Protein AF-A0A257GZZ7-F1 (afdb_monomer)

Radius of gyration: 17.44 Å; Cα contacts (8 Å, |Δi|>4): 55; chains: 1; bounding box: 36×38×46 Å

Solvent-accessible surface area (backbone atoms only — not comparable to full-atom values): 6524 Å² total; per-residue (Å²): 115,55,82,81,67,75,60,77,85,72,80,56,54,46,76,48,66,71,81,83,88,79,91,84,69,58,88,92,42,59,67,57,50,54,53,50,51,54,52,50,52,50,28,58,74,74,40,55,46,58,53,51,44,48,72,70,47,40,64,60,50,59,73,62,43,57,93,74,27,55,73,44,79,47,86,51,90,83,54,60,88,85,56,70,80,82,49,62,92,83,54,61,69,82,62,58,65,75,80,113

Sequence (100 aa):
MAKKYDLATISGWAIAYPTAYYFFVSKTRPELAERLAYGFEQAIKDKSFDQLFAKRIGPLLADANLEKRRIFHIQNDYLPKETPQMRKELWHPVFLQRLQ

Mean predicted aligned error: 5.27 Å

Foldseek 3Di:
DCVVPVDDDDLQADEDEDDDDDDDDDPVCVVVVVVVVVVVVVCLVVVVVVVVCCVPCVVVVVVSVCVRHDYDYDYDPVHDPPPPPVPCSRDDVVSVVVVD

Structure (mmCIF, N/CA/C/O backbone):
data_AF-A0A257GZZ7-F1
#
_entry.id   AF-A0A257GZZ7-F1
#
loop_
_atom_site.group_PDB
_atom_site.id
_atom_site.type_symbol
_atom_site.label_atom_id
_atom_site.label_alt_id
_atom_site.label_comp_id
_atom_site.label_asym_id
_atom_site.label_entity_id
_atom_site.label_seq_id
_atom_site.pdbx_PDB_ins_code
_atom_site.Cartn_x
_atom_site.Cartn_y
_atom_site.Cartn_z
_atom_site.occupancy
_atom_site.B_iso_or_equiv
_atom_site.auth_seq_id
_atom_site.auth_comp_id
_atom_site.auth_asym_id
_atom_site.auth_atom_id
_atom_site.pdbx_PDB_model_num
ATOM 1 N N . MET A 1 1 ? -4.328 19.971 -23.889 1.00 52.75 1 MET A N 1
ATOM 2 C CA . MET A 1 1 ? -3.327 20.713 -23.087 1.00 52.75 1 MET A CA 1
ATOM 3 C C . MET A 1 1 ? -1.883 20.314 -23.396 1.00 52.75 1 MET A C 1
ATOM 5 O O . MET A 1 1 ? -1.101 21.220 -23.619 1.00 52.75 1 MET A O 1
ATOM 9 N N . ALA A 1 2 ? -1.521 19.028 -23.503 1.00 60.56 2 ALA A N 1
ATOM 10 C CA . ALA A 1 2 ? -0.124 18.605 -23.729 1.00 60.56 2 ALA A CA 1
ATOM 11 C C . ALA A 1 2 ? 0.558 19.187 -24.991 1.00 60.56 2 ALA A C 1
ATOM 13 O O . ALA A 1 2 ? 1.671 19.691 -24.903 1.00 60.56 2 ALA A O 1
ATOM 14 N N . LYS A 1 3 ? -0.142 19.232 -26.136 1.00 63.47 3 LYS A N 1
ATOM 15 C CA . LYS A 1 3 ? 0.369 19.838 -27.386 1.00 63.47 3 LYS A CA 1
ATOM 16 C C . LYS A 1 3 ? 0.657 21.346 -27.306 1.00 63.47 3 LYS A C 1
ATOM 18 O O . LYS A 1 3 ? 1.419 21.847 -28.115 1.00 63.47 3 LYS A O 1
ATOM 23 N N . LYS A 1 4 ? 0.040 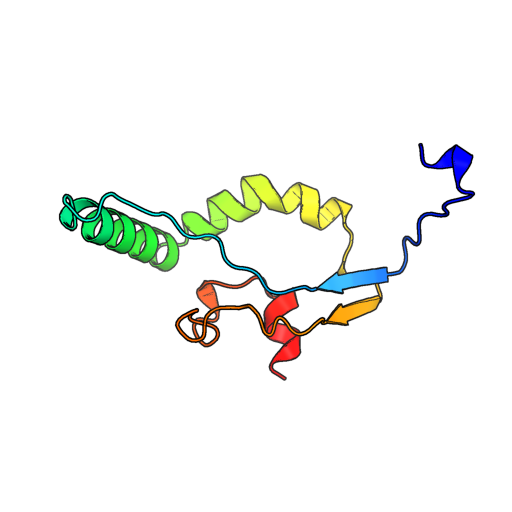22.076 -26.367 1.00 83.00 4 LYS A N 1
ATOM 24 C CA . LYS A 1 4 ? 0.235 23.532 -26.214 1.00 83.00 4 LYS A CA 1
ATOM 25 C C . LYS A 1 4 ? 1.599 23.868 -25.597 1.00 83.00 4 LYS A C 1
ATOM 27 O O . LYS A 1 4 ? 2.092 24.968 -25.798 1.00 83.00 4 LYS A O 1
ATOM 32 N N . TYR A 1 5 ? 2.170 22.936 -24.839 1.00 84.31 5 TYR A N 1
ATOM 33 C CA . TYR A 1 5 ? 3.377 23.145 -24.039 1.00 84.31 5 TYR A CA 1
ATOM 34 C C . TYR A 1 5 ? 4.556 22.279 -24.507 1.00 84.31 5 TYR A C 1
ATOM 36 O O . TYR A 1 5 ? 5.496 22.104 -23.745 1.00 84.31 5 TYR A O 1
ATOM 44 N N . ASP A 1 6 ? 4.477 21.705 -25.715 1.00 84.06 6 ASP A N 1
ATOM 45 C CA . ASP A 1 6 ? 5.496 20.802 -26.281 1.00 84.06 6 ASP A CA 1
ATOM 46 C C . ASP A 1 6 ? 5.947 19.694 -25.304 1.00 84.06 6 ASP A C 1
ATOM 48 O O . ASP A 1 6 ? 7.122 19.365 -25.157 1.00 84.06 6 ASP A O 1
ATOM 52 N N . LEU A 1 7 ? 4.986 19.141 -24.554 1.00 81.06 7 LEU A N 1
ATOM 53 C CA . LEU A 1 7 ? 5.283 18.146 -23.528 1.00 81.06 7 LEU A CA 1
ATOM 54 C C . LEU A 1 7 ? 5.501 16.779 -24.175 1.00 81.06 7 LEU A C 1
ATOM 56 O O . LEU A 1 7 ? 4.577 16.205 -24.757 1.00 81.06 7 LEU A O 1
ATOM 60 N N . ALA A 1 8 ? 6.702 16.232 -24.003 1.00 76.75 8 ALA A N 1
ATOM 61 C CA . ALA A 1 8 ? 7.026 14.855 -24.348 1.00 76.75 8 ALA A CA 1
ATOM 62 C C . ALA A 1 8 ? 6.765 13.909 -23.164 1.00 76.75 8 ALA A C 1
ATOM 64 O O . ALA A 1 8 ? 7.016 14.237 -22.003 1.00 76.75 8 ALA A O 1
ATOM 65 N N . THR A 1 9 ? 6.288 12.699 -23.452 1.00 73.00 9 THR A N 1
ATOM 66 C CA . THR A 1 9 ? 6.175 11.629 -22.453 1.00 73.00 9 THR A CA 1
ATOM 67 C C . THR A 1 9 ? 7.489 10.862 -22.350 1.00 73.00 9 THR A C 1
ATOM 69 O O . THR A 1 9 ? 7.927 10.262 -23.330 1.00 73.00 9 THR A O 1
ATOM 72 N N . ILE A 1 10 ? 8.090 10.817 -21.160 1.00 80.69 10 ILE A N 1
ATOM 73 C CA . ILE A 1 10 ? 9.284 10.004 -20.893 1.00 80.69 10 ILE A CA 1
ATOM 74 C C . ILE A 1 10 ? 8.834 8.625 -20.398 1.00 80.69 10 ILE A C 1
ATOM 76 O O . ILE A 1 10 ? 8.436 8.462 -19.247 1.00 80.69 10 ILE A O 1
ATOM 80 N N . SER A 1 11 ? 8.878 7.619 -21.271 1.00 82.44 11 SER A N 1
ATOM 81 C CA . SER A 1 11 ? 8.435 6.253 -20.950 1.00 82.44 11 SER A CA 1
ATOM 82 C C . SER A 1 11 ? 9.445 5.455 -20.121 1.00 82.44 11 SER A C 1
ATOM 84 O O . SER A 1 11 ? 9.052 4.533 -19.412 1.00 82.44 11 SER A O 1
ATOM 86 N N . GLY A 1 12 ? 10.731 5.812 -20.174 1.00 91.44 12 GLY A N 1
ATOM 87 C CA . GLY A 1 12 ? 11.806 5.077 -19.501 1.00 91.44 12 GLY A CA 1
ATOM 88 C C . GLY A 1 12 ? 11.943 5.353 -18.003 1.00 91.44 12 GLY A C 1
ATOM 89 O O . GLY A 1 12 ? 12.741 4.689 -17.347 1.00 91.44 12 GLY A O 1
ATOM 90 N N . TRP A 1 13 ? 11.218 6.329 -17.452 1.00 92.06 13 TRP A N 1
ATOM 91 C CA . TRP A 1 13 ? 11.352 6.753 -16.055 1.00 92.06 13 TRP A CA 1
ATOM 92 C C . TRP A 1 13 ? 10.050 6.548 -15.278 1.00 92.0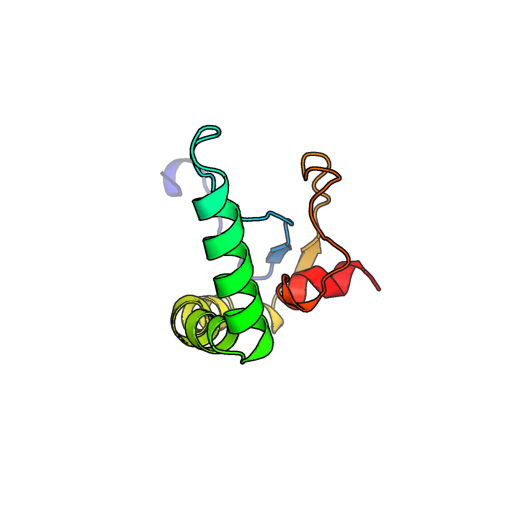6 13 TRP A C 1
ATOM 94 O O . TRP A 1 13 ? 8.949 6.595 -15.837 1.00 92.06 13 TRP A O 1
ATOM 104 N N . ALA A 1 14 ? 10.189 6.324 -13.975 1.00 91.69 14 ALA A N 1
ATOM 105 C CA . ALA A 1 14 ? 9.097 6.304 -13.013 1.00 91.69 14 ALA A CA 1
ATOM 106 C C . ALA A 1 14 ? 9.527 6.992 -11.716 1.00 91.69 14 ALA A C 1
ATOM 108 O O . ALA A 1 14 ? 10.706 7.008 -11.368 1.00 91.69 14 ALA A O 1
ATOM 109 N N . ILE A 1 15 ? 8.556 7.542 -10.994 1.00 91.50 15 ILE A N 1
ATOM 110 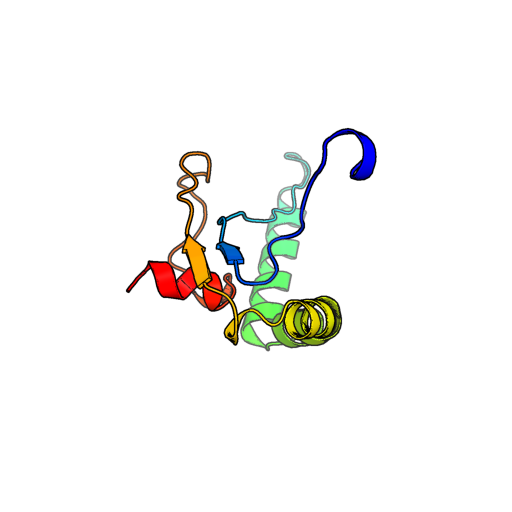C CA . ILE A 1 15 ? 8.769 8.149 -9.682 1.00 91.50 15 ILE A CA 1
ATOM 111 C C . ILE A 1 15 ? 8.089 7.266 -8.642 1.00 91.50 15 ILE A C 1
ATOM 113 O O . ILE A 1 15 ? 6.898 6.976 -8.755 1.00 91.50 15 ILE A O 1
ATOM 117 N N . ALA A 1 16 ? 8.840 6.862 -7.623 1.00 91.94 16 ALA A N 1
ATOM 118 C CA . ALA A 1 16 ? 8.310 6.219 -6.432 1.00 91.94 16 ALA A CA 1
ATOM 119 C C . ALA A 1 16 ? 8.248 7.255 -5.305 1.00 91.94 16 ALA A C 1
ATOM 121 O O . ALA A 1 16 ? 9.272 7.636 -4.739 1.00 91.94 16 ALA A O 1
ATOM 122 N N . TYR A 1 17 ? 7.039 7.719 -4.994 1.00 91.75 17 TYR A N 1
ATOM 123 C CA . TYR A 1 17 ? 6.784 8.685 -3.929 1.00 91.75 17 TYR A CA 1
ATOM 124 C C . TYR A 1 17 ? 5.906 8.039 -2.851 1.00 91.75 17 TYR A C 1
ATOM 126 O O . TYR A 1 17 ? 4.786 7.619 -3.157 1.00 91.75 17 TYR A O 1
ATOM 134 N N . PRO A 1 18 ? 6.392 7.907 -1.607 1.00 90.56 18 PRO A N 1
ATOM 135 C CA . PRO A 1 18 ? 5.652 7.205 -0.580 1.00 90.56 18 PRO A CA 1
ATOM 136 C C . PRO A 1 18 ? 4.509 8.037 -0.030 1.00 90.56 18 PRO A C 1
ATOM 138 O O . PRO A 1 18 ? 4.688 9.158 0.442 1.00 90.56 18 PRO A O 1
ATOM 141 N N . THR A 1 19 ? 3.329 7.438 -0.052 1.00 91.12 19 THR A N 1
ATOM 142 C CA . THR A 1 19 ? 2.103 7.996 0.500 1.00 91.12 19 THR A CA 1
ATOM 143 C C . THR A 1 19 ? 1.260 6.870 1.085 1.00 91.12 19 THR A C 1
ATOM 145 O O . THR A 1 19 ? 1.441 5.706 0.724 1.00 91.12 19 THR A O 1
ATOM 148 N N . ALA A 1 20 ? 0.360 7.211 1.999 1.00 90.50 20 ALA A N 1
ATOM 149 C CA . ALA A 1 20 ? -0.508 6.260 2.674 1.00 90.50 20 ALA A CA 1
ATOM 150 C C . ALA A 1 20 ? -1.969 6.700 2.560 1.00 90.50 20 ALA A C 1
ATOM 152 O O . ALA A 1 20 ? -2.286 7.889 2.618 1.00 90.50 20 ALA A O 1
ATOM 153 N N . TYR A 1 21 ? -2.857 5.718 2.423 1.00 90.38 21 TYR A N 1
ATOM 154 C CA . TYR A 1 21 ? -4.296 5.925 2.511 1.00 90.38 21 TYR A CA 1
ATOM 155 C C . TYR A 1 21 ? -4.765 5.592 3.922 1.00 90.38 21 TYR A C 1
ATOM 157 O O . TYR A 1 21 ? -4.427 4.541 4.461 1.00 90.38 21 TYR A O 1
ATOM 165 N N . TYR A 1 22 ? -5.575 6.478 4.492 1.00 91.12 22 TYR A N 1
ATOM 166 C CA . TYR A 1 22 ? -6.159 6.306 5.815 1.00 91.12 22 TYR A CA 1
ATOM 167 C C . TY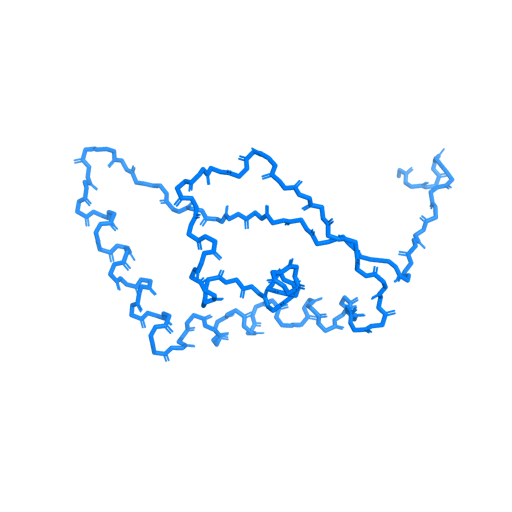R A 1 22 ? -7.678 6.377 5.729 1.00 91.12 22 TYR A C 1
ATOM 169 O O . TYR A 1 22 ? -8.237 7.226 5.032 1.00 91.12 22 TYR A O 1
ATOM 177 N N . PHE A 1 23 ? -8.340 5.501 6.478 1.00 93.38 23 PHE A N 1
ATOM 178 C CA . PHE A 1 23 ? -9.764 5.619 6.749 1.00 93.38 23 PHE A CA 1
ATOM 179 C C . PHE A 1 23 ? -9.947 6.421 8.032 1.00 93.38 23 PHE A C 1
ATOM 181 O O . PHE A 1 23 ? -9.380 6.084 9.069 1.00 93.38 23 PHE A O 1
ATOM 188 N N . PHE A 1 24 ? -10.754 7.474 7.958 1.00 94.62 24 PHE A N 1
ATOM 189 C CA . PHE A 1 24 ? -11.094 8.300 9.109 1.00 94.62 24 PHE A CA 1
ATOM 190 C C . PHE A 1 24 ? -12.546 8.062 9.502 1.00 94.62 24 PHE A C 1
ATOM 192 O O . PHE A 1 24 ? -13.434 7.994 8.652 1.00 94.62 24 PHE A O 1
ATOM 199 N 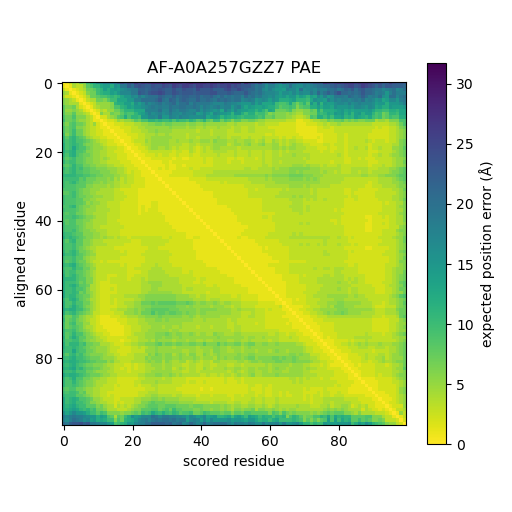N . VAL A 1 25 ? -12.782 7.963 10.806 1.00 96.75 25 VAL A N 1
ATOM 200 C CA . VAL A 1 25 ? -14.119 7.859 11.394 1.00 96.75 25 VAL A CA 1
ATOM 201 C C . VAL A 1 25 ? -14.372 9.041 12.324 1.00 96.75 25 VAL A C 1
ATOM 203 O O . VAL A 1 25 ? -13.455 9.779 12.691 1.00 96.75 25 VAL A O 1
ATOM 206 N N . SER A 1 26 ? -15.633 9.238 12.709 1.00 97.62 26 SER A N 1
ATOM 207 C CA . SER A 1 26 ? -15.996 10.275 13.675 1.00 97.62 26 SER A CA 1
ATOM 208 C C . SER A 1 26 ? -15.326 10.026 15.027 1.00 97.62 26 SER A C 1
ATOM 210 O O . SER A 1 26 ? -15.353 8.910 15.539 1.00 97.62 26 SER A O 1
ATOM 212 N N . LYS A 1 27 ? -14.817 11.090 15.660 1.00 96.88 27 LYS A N 1
ATOM 213 C CA . LYS A 1 27 ? -14.231 11.031 17.014 1.00 96.88 27 LYS A CA 1
ATOM 214 C C . LYS A 1 27 ? -15.225 10.573 18.087 1.00 96.88 27 LYS A C 1
ATOM 216 O O . LYS A 1 27 ? -14.816 10.097 19.134 1.00 96.88 27 LYS A O 1
ATOM 221 N N . THR A 1 28 ? -16.522 10.717 17.819 1.00 98.38 28 THR A N 1
ATOM 222 C CA . THR A 1 28 ? -17.603 10.261 18.713 1.00 98.38 28 THR A CA 1
ATOM 223 C C . THR A 1 28 ? -17.924 8.774 18.560 1.00 98.38 28 THR A C 1
ATOM 225 O O . THR A 1 28 ? -18.747 8.260 19.309 1.00 98.38 28 THR A O 1
ATOM 228 N N . ARG A 1 29 ? -17.299 8.091 17.590 1.00 97.88 29 ARG A N 1
ATOM 229 C CA . ARG A 1 29 ? -17.534 6.680 17.270 1.00 97.88 29 ARG A CA 1
ATOM 230 C C . ARG A 1 29 ? -16.227 5.874 17.183 1.00 97.88 29 ARG A C 1
ATOM 232 O O . ARG A 1 29 ? -15.895 5.364 16.105 1.00 97.88 29 ARG A O 1
ATOM 239 N N . PRO A 1 30 ? -15.442 5.797 18.276 1.00 97.50 30 PRO A N 1
ATOM 240 C CA . PRO A 1 30 ? -14.162 5.086 18.287 1.00 97.50 30 PRO A CA 1
ATOM 241 C C . PRO A 1 30 ? -14.307 3.588 17.979 1.00 97.50 30 PRO A C 1
ATOM 243 O O . PRO A 1 30 ? -13.402 2.999 17.390 1.00 97.50 30 PRO A O 1
ATOM 246 N N . GLU A 1 31 ? -15.468 2.989 18.255 1.00 98.38 31 GLU A N 1
ATOM 247 C CA . GLU A 1 31 ? -15.747 1.580 17.974 1.00 98.38 31 GLU A CA 1
ATOM 248 C C . GLU A 1 31 ? -15.640 1.242 16.479 1.00 98.38 31 GLU A C 1
ATOM 250 O O . GLU A 1 31 ? -15.296 0.121 16.101 1.00 98.38 31 GLU A O 1
ATOM 255 N N . LEU A 1 32 ? -15.901 2.219 15.600 1.00 98.38 32 LEU A N 1
ATOM 256 C CA . LEU A 1 32 ? -15.748 2.033 14.158 1.00 98.3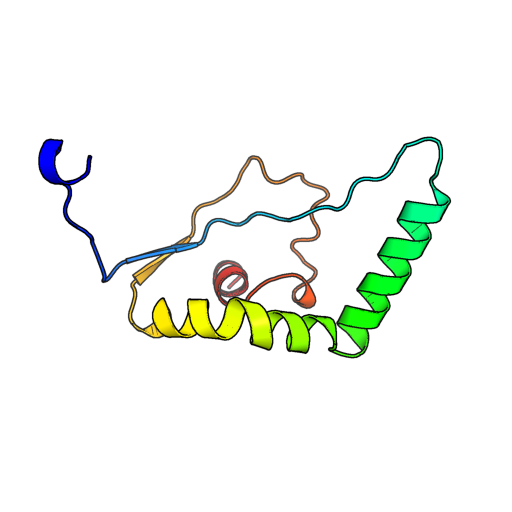8 32 LEU A CA 1
ATOM 257 C C . LEU A 1 32 ? -14.277 1.952 13.752 1.00 98.38 32 LEU A C 1
ATOM 259 O O . LEU A 1 32 ? -13.943 1.169 12.864 1.00 98.38 32 LEU A O 1
ATOM 263 N N . ALA A 1 33 ? -13.403 2.732 14.395 1.00 97.81 33 ALA A N 1
ATOM 264 C CA . ALA A 1 33 ? -11.968 2.672 14.137 1.00 97.81 33 ALA A CA 1
ATOM 265 C C . ALA A 1 33 ? -11.424 1.294 14.522 1.00 97.81 33 ALA A C 1
ATOM 267 O O . ALA A 1 33 ? -10.745 0.660 13.718 1.00 97.81 33 ALA A O 1
ATOM 268 N N . GLU A 1 34 ? -11.789 0.805 15.709 1.00 98.12 34 GLU A N 1
ATOM 269 C CA . GLU A 1 34 ? -11.393 -0.519 16.196 1.00 98.12 34 GLU A CA 1
ATOM 270 C C . GLU A 1 34 ? -11.890 -1.630 15.270 1.00 98.12 34 GLU A C 1
ATOM 272 O O . GLU A 1 34 ? -11.123 -2.514 14.881 1.00 98.12 34 GLU A O 1
ATOM 277 N N . ARG A 1 35 ? -13.161 -1.565 14.852 1.00 98.38 35 ARG A N 1
ATOM 278 C CA . ARG A 1 35 ? -13.747 -2.573 13.965 1.00 98.38 35 ARG A CA 1
ATOM 279 C C . ARG A 1 35 ? -13.095 -2.583 12.582 1.00 98.38 35 ARG A C 1
ATOM 281 O O . ARG A 1 35 ? -12.856 -3.666 12.045 1.00 98.38 35 ARG A O 1
ATOM 288 N N . LEU A 1 36 ? -12.816 -1.410 12.010 1.00 98.12 36 LEU A N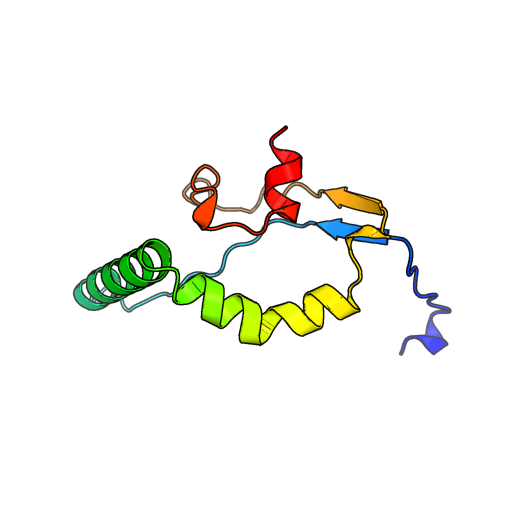 1
ATOM 289 C CA . LEU A 1 36 ? -12.113 -1.294 10.732 1.00 98.12 36 LEU A CA 1
ATOM 290 C C . LEU A 1 36 ? -10.680 -1.811 10.849 1.00 98.12 36 LEU A C 1
ATOM 292 O O . LEU A 1 36 ? -10.275 -2.627 10.026 1.00 98.12 36 LEU A O 1
ATOM 296 N N . ALA A 1 37 ? -9.946 -1.393 11.884 1.00 97.06 37 ALA A N 1
ATOM 297 C CA . ALA A 1 37 ? -8.581 -1.846 12.127 1.00 97.06 37 ALA A CA 1
ATOM 298 C C . ALA A 1 37 ? -8.526 -3.373 12.244 1.00 97.06 37 ALA A C 1
ATOM 300 O O . ALA A 1 37 ? -7.785 -4.014 11.504 1.00 97.06 37 ALA A O 1
ATOM 301 N N . TYR A 1 38 ? -9.381 -3.972 13.080 1.00 98.38 38 TYR A N 1
ATOM 302 C CA . TYR A 1 38 ? -9.468 -5.425 13.212 1.00 98.38 38 TYR A CA 1
ATOM 303 C C . TYR A 1 38 ? -9.715 -6.119 11.865 1.00 98.38 38 TYR A C 1
ATOM 305 O O . TYR A 1 38 ? -9.021 -7.079 11.533 1.00 98.38 38 TYR A O 1
ATOM 313 N N . GLY A 1 39 ? -10.678 -5.626 11.077 1.00 98.31 39 GLY A N 1
ATOM 314 C CA . GLY A 1 39 ? -11.006 -6.194 9.769 1.00 98.31 39 GLY A CA 1
ATOM 315 C C . GLY A 1 39 ? -9.849 -6.117 8.772 1.00 98.31 39 GLY A C 1
ATOM 316 O O . GLY A 1 39 ? -9.550 -7.111 8.113 1.00 98.31 39 GLY A O 1
ATOM 317 N N . PHE A 1 40 ? -9.165 -4.972 8.690 1.00 97.31 40 PHE A N 1
ATOM 318 C CA . PHE A 1 40 ? -7.998 -4.816 7.820 1.00 97.31 40 PHE A CA 1
ATOM 319 C C . PHE A 1 40 ? -6.829 -5.702 8.253 1.00 97.31 40 PHE A C 1
ATOM 321 O O . PHE A 1 40 ? -6.218 -6.336 7.399 1.00 97.31 40 PHE A O 1
ATOM 328 N N . GLU A 1 41 ? -6.555 -5.820 9.554 1.00 97.75 41 GLU A N 1
ATOM 329 C CA . GLU A 1 41 ? -5.514 -6.733 10.043 1.00 97.75 41 GLU A CA 1
ATOM 330 C C . GLU A 1 41 ? -5.832 -8.195 9.704 1.00 97.75 41 GLU A C 1
ATOM 332 O O . GLU A 1 41 ? -4.933 -8.932 9.298 1.00 97.75 41 GLU A O 1
ATOM 337 N N . GLN A 1 42 ? -7.101 -8.621 9.796 1.00 98.50 42 GLN A N 1
ATOM 338 C CA . GLN A 1 42 ? -7.485 -9.958 9.327 1.00 98.50 42 GLN A CA 1
ATOM 339 C C . GLN A 1 42 ? -7.262 -10.106 7.818 1.00 98.50 42 GLN A C 1
ATOM 341 O O . GLN A 1 42 ? -6.663 -11.093 7.403 1.00 98.50 42 GLN A O 1
ATOM 346 N N . ALA A 1 43 ? -7.652 -9.106 7.021 1.00 98.12 43 ALA A N 1
ATOM 347 C CA . ALA A 1 43 ? -7.502 -9.139 5.567 1.00 98.12 43 ALA A CA 1
ATOM 348 C C . ALA A 1 43 ? -6.034 -9.156 5.095 1.00 98.12 43 ALA A C 1
ATOM 350 O O . ALA A 1 43 ? -5.698 -9.716 4.049 1.00 98.12 43 ALA A O 1
ATOM 351 N N . ILE A 1 44 ? -5.140 -8.526 5.860 1.00 96.75 44 ILE A N 1
ATOM 352 C CA . ILE A 1 44 ? -3.691 -8.583 5.639 1.00 96.75 44 ILE A CA 1
ATOM 353 C C . ILE A 1 44 ? -3.163 -9.971 6.018 1.00 96.75 44 ILE A C 1
ATOM 355 O O . ILE A 1 44 ? -2.401 -10.578 5.260 1.00 96.75 44 ILE A O 1
ATOM 359 N N . LYS A 1 45 ? -3.580 -10.488 7.182 1.00 97.69 45 LYS A N 1
ATOM 360 C CA . LYS A 1 45 ? -3.143 -11.784 7.716 1.00 97.69 45 LYS A CA 1
ATOM 361 C C . LYS A 1 45 ? -3.553 -12.951 6.818 1.00 97.69 45 LYS A C 1
ATOM 363 O O . LYS A 1 45 ? -2.747 -13.852 6.601 1.00 97.69 45 LYS A O 1
ATOM 368 N N . ASP A 1 46 ? -4.780 -12.937 6.306 1.00 98.06 46 ASP A N 1
ATOM 369 C CA . ASP A 1 46 ? -5.334 -13.993 5.450 1.00 98.06 46 ASP A CA 1
ATOM 370 C C . ASP A 1 46 ? -5.076 -13.784 3.948 1.00 98.06 46 ASP A C 1
ATOM 372 O O . ASP A 1 46 ? -5.473 -14.616 3.132 1.00 98.06 46 ASP A O 1
ATOM 376 N N . LYS A 1 47 ? -4.378 -12.698 3.582 1.00 97.62 47 LYS A N 1
ATOM 377 C CA . LYS A 1 47 ? -4.014 -12.332 2.205 1.00 97.62 47 LYS A CA 1
ATOM 378 C C . LYS A 1 47 ? -5.182 -11.939 1.297 1.00 97.62 47 LYS A C 1
ATOM 380 O O . LYS A 1 47 ? -4.963 -11.712 0.105 1.00 97.62 47 LYS A O 1
ATOM 385 N N . SER A 1 48 ? -6.394 -11.773 1.819 1.00 98.19 48 SER A N 1
ATOM 386 C CA . SER A 1 48 ? -7.541 -11.303 1.030 1.00 98.19 48 SER A CA 1
ATOM 387 C C . SER A 1 48 ? -7.369 -9.862 0.535 1.00 98.19 48 SER A C 1
ATOM 389 O O . SER A 1 48 ? -7.807 -9.541 -0.575 1.00 98.19 48 SER A O 1
ATOM 391 N N . PHE A 1 49 ? -6.664 -9.004 1.285 1.00 96.81 49 PHE A N 1
ATOM 392 C CA . PHE A 1 49 ? -6.300 -7.667 0.806 1.00 96.81 49 PHE A CA 1
ATOM 393 C C . PHE A 1 49 ? -5.364 -7.744 -0.409 1.00 96.81 49 PHE A C 1
ATOM 395 O O . PHE A 1 49 ? -5.633 -7.110 -1.429 1.00 96.81 49 PHE A O 1
ATOM 402 N N . ASP A 1 50 ? -4.314 -8.569 -0.333 1.00 95.69 50 ASP A N 1
ATOM 403 C CA . ASP A 1 50 ? -3.339 -8.755 -1.417 1.00 95.69 50 ASP A CA 1
ATOM 404 C C . ASP A 1 50 ? -4.023 -9.284 -2.690 1.00 95.69 50 ASP A C 1
ATOM 406 O O . ASP A 1 50 ? -3.761 -8.802 -3.794 1.00 95.69 50 ASP A O 1
ATOM 410 N N . GLN A 1 51 ? -4.969 -10.219 -2.546 1.00 97.81 51 GLN A N 1
ATOM 411 C CA . GLN A 1 51 ? -5.775 -10.734 -3.659 1.00 97.81 51 GLN A CA 1
ATOM 412 C C . GLN A 1 51 ? -6.637 -9.641 -4.306 1.00 97.81 51 GLN A C 1
ATOM 414 O O . GLN A 1 51 ? -6.688 -9.523 -5.535 1.00 97.81 51 GLN A O 1
ATOM 419 N N . LEU A 1 52 ? -7.311 -8.821 -3.492 1.00 97.25 52 LEU A N 1
ATOM 420 C CA . LEU A 1 52 ? -8.116 -7.708 -3.990 1.00 97.25 52 LEU A CA 1
ATOM 421 C C . LEU A 1 52 ? -7.243 -6.662 -4.694 1.00 97.25 52 LEU A C 1
ATOM 423 O O . LEU A 1 52 ? -7.601 -6.197 -5.780 1.00 97.25 52 LEU A O 1
ATOM 427 N N . PHE A 1 53 ? -6.093 -6.323 -4.109 1.00 95.94 53 PHE A N 1
ATOM 428 C CA . PHE A 1 53 ? -5.123 -5.405 -4.693 1.00 95.94 53 PHE A CA 1
ATOM 429 C C . PHE A 1 53 ? -4.618 -5.925 -6.041 1.00 95.94 53 PHE A C 1
ATOM 431 O O . PHE A 1 53 ? -4.694 -5.203 -7.033 1.00 95.94 53 PHE A O 1
ATOM 438 N N . ALA A 1 54 ? -4.194 -7.189 -6.124 1.00 95.62 54 ALA A N 1
ATOM 439 C CA . ALA A 1 54 ? -3.741 -7.802 -7.372 1.00 95.62 54 ALA A CA 1
ATOM 440 C C . ALA A 1 54 ? -4.832 -7.766 -8.454 1.00 95.62 54 ALA A C 1
ATOM 442 O O . ALA A 1 54 ? -4.560 -7.403 -9.597 1.00 95.62 54 ALA A O 1
ATOM 443 N N . LYS A 1 55 ? -6.089 -8.048 -8.090 1.00 97.94 55 LYS A N 1
ATOM 444 C CA . LYS A 1 55 ? -7.224 -7.997 -9.023 1.00 97.94 55 LYS A CA 1
ATOM 445 C C . LYS A 1 55 ? -7.518 -6.585 -9.539 1.00 97.94 55 LYS A C 1
ATOM 447 O O . LYS A 1 55 ? -7.954 -6.435 -10.677 1.00 97.94 55 LYS A O 1
ATOM 452 N N . ARG A 1 56 ? -7.359 -5.554 -8.703 1.00 97.00 56 ARG A N 1
ATOM 453 C CA . ARG A 1 56 ? -7.744 -4.170 -9.039 1.00 97.00 56 ARG A CA 1
ATOM 454 C C . ARG A 1 56 ? -6.606 -3.339 -9.621 1.00 97.00 56 ARG A C 1
ATOM 456 O O . ARG A 1 56 ? -6.839 -2.573 -10.547 1.00 97.00 56 ARG A O 1
ATOM 463 N N . ILE A 1 57 ? -5.408 -3.479 -9.069 1.00 94.94 57 ILE A N 1
ATOM 464 C CA . ILE A 1 57 ? -4.238 -2.644 -9.358 1.00 94.94 57 ILE A CA 1
ATOM 465 C C . ILE A 1 57 ? -3.198 -3.404 -10.188 1.00 94.94 57 ILE A C 1
ATOM 467 O O . ILE A 1 57 ? -2.469 -2.782 -10.955 1.00 94.94 57 ILE A O 1
ATOM 471 N N . GLY A 1 58 ? -3.165 -4.739 -10.111 1.00 94.44 58 GLY A N 1
ATOM 472 C CA . GLY A 1 58 ? -2.232 -5.578 -10.872 1.00 94.44 58 GLY A CA 1
ATOM 473 C C . GLY A 1 58 ? -2.189 -5.279 -12.378 1.00 94.44 58 GLY A C 1
ATOM 474 O O . GLY A 1 58 ? -1.089 -5.085 -12.893 1.00 94.44 58 GLY A O 1
ATOM 475 N N . PRO A 1 59 ? -3.332 -5.150 -13.086 1.00 96.50 59 PRO A N 1
ATOM 476 C CA . PRO A 1 59 ? -3.330 -4.783 -14.504 1.00 96.50 59 PRO A CA 1
ATOM 477 C C . PRO A 1 59 ? -2.668 -3.425 -14.776 1.00 96.50 59 PRO A C 1
ATOM 479 O O . PRO A 1 59 ? -1.856 -3.305 -15.686 1.00 96.50 59 PRO A O 1
ATOM 482 N N . LEU A 1 60 ? -2.930 -2.423 -13.928 1.00 93.56 60 LEU A N 1
ATOM 483 C CA . LEU A 1 60 ? -2.325 -1.092 -14.053 1.00 93.56 60 LEU A CA 1
ATOM 484 C C . LEU A 1 60 ? -0.806 -1.135 -13.836 1.00 93.56 60 LEU A C 1
ATOM 486 O O . LEU A 1 60 ? -0.065 -0.420 -14.506 1.00 93.56 60 LEU A O 1
ATOM 490 N N . LEU A 1 61 ? -0.331 -1.972 -12.908 1.00 91.69 61 LEU A N 1
ATOM 491 C CA . LEU A 1 61 ? 1.101 -2.163 -12.663 1.00 91.69 61 LEU A CA 1
ATOM 492 C C . LEU A 1 61 ? 1.790 -2.894 -13.820 1.00 91.69 61 LEU A C 1
ATOM 494 O O . LEU A 1 61 ? 2.908 -2.527 -14.188 1.00 91.69 61 LEU A O 1
ATOM 498 N N . ALA A 1 62 ? 1.123 -3.887 -14.413 1.00 92.00 62 ALA A N 1
ATOM 499 C CA . ALA A 1 62 ? 1.620 -4.594 -15.590 1.00 92.00 62 ALA A CA 1
ATOM 500 C C . ALA A 1 62 ? 1.777 -3.638 -16.783 1.00 92.00 62 ALA A C 1
ATOM 502 O O . ALA A 1 62 ? 2.847 -3.590 -17.391 1.00 92.00 62 ALA A O 1
ATOM 503 N N . ASP A 1 63 ? 0.766 -2.804 -17.040 1.00 92.00 63 ASP A N 1
ATOM 504 C CA . ASP A 1 63 ? 0.800 -1.781 -18.092 1.00 92.00 63 ASP A CA 1
ATOM 505 C C . ASP A 1 63 ? 1.857 -0.701 -17.813 1.00 92.00 63 ASP A C 1
ATOM 507 O O . ASP A 1 63 ? 2.520 -0.200 -18.727 1.00 92.00 63 ASP A O 1
ATOM 511 N N . ALA A 1 64 ? 2.065 -0.355 -16.537 1.00 89.62 64 ALA A N 1
ATOM 512 C CA . ALA A 1 64 ? 3.109 0.581 -16.137 1.00 89.62 64 ALA A CA 1
ATOM 513 C C . ALA A 1 64 ? 4.516 0.040 -16.437 1.00 89.62 64 ALA A C 1
ATOM 515 O O . ALA A 1 64 ? 5.409 0.843 -16.728 1.00 89.62 64 ALA A O 1
ATOM 516 N N . ASN A 1 65 ? 4.710 -1.288 -16.435 1.00 90.75 65 ASN A N 1
ATOM 517 C CA . ASN A 1 65 ? 5.947 -1.954 -16.856 1.00 90.75 65 ASN A CA 1
ATOM 518 C C . ASN A 1 65 ? 7.179 -1.401 -16.108 1.00 90.75 65 ASN A C 1
ATOM 520 O O . ASN A 1 65 ? 8.195 -1.028 -16.701 1.00 90.75 65 ASN A O 1
ATOM 524 N N . LEU A 1 66 ? 7.039 -1.287 -14.780 1.00 89.62 66 LEU A N 1
ATOM 525 C CA . LEU A 1 66 ? 8.000 -0.621 -13.892 1.00 89.62 66 LEU A CA 1
ATOM 526 C C . LEU A 1 66 ? 9.391 -1.270 -13.919 1.00 89.62 66 LEU A C 1
ATOM 528 O O . LEU A 1 66 ? 10.381 -0.558 -13.803 1.00 89.62 66 LEU A O 1
ATOM 532 N N . GLU A 1 67 ? 9.465 -2.579 -14.166 1.00 88.62 67 GLU A N 1
ATOM 533 C CA . GLU A 1 67 ? 10.714 -3.352 -14.275 1.00 88.62 67 GLU A CA 1
ATOM 534 C C . GLU A 1 67 ? 11.645 -2.845 -15.393 1.00 88.62 67 GLU A C 1
ATOM 536 O O . GLU A 1 67 ? 12.859 -3.025 -15.341 1.00 88.62 67 GLU A O 1
ATOM 541 N N . LYS A 1 68 ? 11.086 -2.204 -16.429 1.00 91.25 68 LYS A N 1
ATOM 542 C CA . LYS A 1 68 ? 11.847 -1.640 -17.559 1.00 91.25 68 LYS A CA 1
ATOM 543 C C . LYS A 1 68 ? 12.143 -0.151 -17.395 1.00 91.25 68 LYS A C 1
ATOM 545 O O . LYS A 1 68 ? 12.665 0.472 -18.321 1.00 91.25 68 LYS A O 1
ATOM 550 N N . ARG A 1 69 ? 11.787 0.440 -16.252 1.00 91.88 69 ARG A N 1
ATOM 551 C CA . ARG A 1 69 ? 11.956 1.868 -15.994 1.00 91.88 69 ARG A CA 1
ATOM 552 C C . ARG A 1 69 ? 13.035 2.115 -14.956 1.00 91.88 69 ARG A C 1
ATOM 554 O O . ARG A 1 69 ? 13.180 1.384 -13.984 1.00 91.88 69 ARG A O 1
ATOM 561 N N . ARG A 1 70 ? 13.739 3.231 -15.114 1.00 92.50 70 ARG A N 1
ATOM 562 C CA . ARG A 1 70 ? 14.554 3.798 -14.042 1.00 92.50 70 ARG A CA 1
ATOM 563 C C . ARG A 1 70 ? 13.626 4.438 -13.012 1.00 92.50 70 ARG A C 1
ATOM 565 O O . ARG A 1 70 ? 12.924 5.398 -13.335 1.00 92.50 70 ARG A O 1
ATOM 572 N N . ILE A 1 71 ? 13.627 3.904 -11.795 1.00 92.44 71 ILE A N 1
ATOM 573 C CA . ILE A 1 71 ? 12.808 4.406 -10.689 1.00 92.44 71 ILE A CA 1
ATOM 574 C C . ILE A 1 71 ? 13.600 5.459 -9.911 1.00 92.44 71 ILE A C 1
ATOM 576 O O . ILE A 1 71 ? 14.733 5.218 -9.501 1.00 92.44 71 ILE A O 1
ATOM 580 N N . PHE A 1 72 ? 12.993 6.626 -9.708 1.00 91.69 72 PHE A N 1
ATOM 581 C CA . PHE A 1 72 ? 13.500 7.678 -8.835 1.00 91.69 72 PHE A CA 1
ATOM 582 C C . PH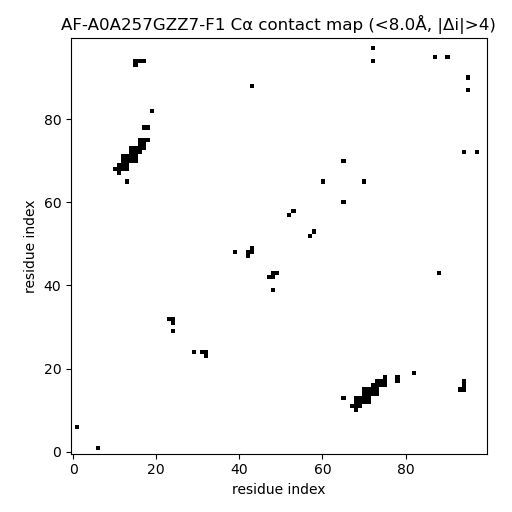E A 1 72 ? 12.678 7.699 -7.550 1.00 91.69 72 PHE A C 1
ATOM 584 O O . PHE A 1 72 ? 11.482 8.000 -7.575 1.00 91.69 72 PHE A O 1
ATOM 591 N N . HIS A 1 73 ? 13.311 7.375 -6.427 1.00 91.62 73 HIS A N 1
ATOM 592 C CA . HIS A 1 73 ? 12.675 7.433 -5.116 1.00 91.62 73 HIS A CA 1
ATOM 593 C C . HIS A 1 73 ? 12.740 8.853 -4.570 1.00 91.62 73 HIS A C 1
ATOM 595 O O . HIS A 1 73 ? 13.819 9.415 -4.400 1.00 91.62 73 HIS A O 1
ATOM 601 N N . ILE A 1 74 ? 11.576 9.428 -4.285 1.00 91.69 74 ILE A N 1
ATOM 602 C CA . ILE A 1 74 ? 11.462 10.762 -3.698 1.00 91.69 74 ILE A CA 1
ATOM 603 C C . ILE A 1 74 ? 11.118 10.607 -2.220 1.00 91.69 74 ILE A C 1
ATOM 605 O O . ILE A 1 74 ? 10.208 9.858 -1.863 1.00 91.69 74 ILE A O 1
ATOM 609 N N . GLN A 1 75 ? 11.848 11.309 -1.354 1.00 89.19 75 GLN A N 1
ATOM 610 C CA . GLN A 1 75 ? 11.522 11.370 0.068 1.00 89.19 75 GLN A CA 1
ATOM 611 C C . GLN A 1 75 ? 10.244 12.188 0.277 1.00 89.19 75 GLN A C 1
ATOM 613 O O . GLN A 1 75 ? 10.019 13.193 -0.393 1.00 89.19 75 GLN A O 1
ATOM 618 N N . ASN A 1 76 ? 9.393 11.742 1.200 1.00 91.38 76 ASN A N 1
ATOM 619 C CA . ASN A 1 76 ? 8.199 12.479 1.584 1.00 91.38 76 ASN A CA 1
ATOM 620 C C . ASN A 1 76 ? 8.329 12.963 3.030 1.00 91.38 76 ASN A C 1
ATOM 622 O O . ASN A 1 76 ? 7.905 12.269 3.952 1.00 91.38 76 ASN A O 1
ATOM 626 N N . ASP A 1 77 ? 8.882 14.161 3.214 1.00 90.69 77 ASP A N 1
ATOM 627 C CA . ASP A 1 77 ? 9.039 14.783 4.538 1.00 90.69 77 ASP A CA 1
ATOM 628 C C . ASP A 1 77 ? 7.696 15.157 5.186 1.00 90.69 77 ASP A C 1
ATOM 630 O O . ASP A 1 77 ? 7.621 15.394 6.390 1.00 90.69 77 ASP A O 1
ATOM 634 N N . TYR A 1 78 ? 6.618 15.172 4.397 1.00 91.56 78 TYR A N 1
ATOM 635 C CA . TYR A 1 78 ? 5.253 15.407 4.864 1.00 91.56 78 TYR A CA 1
ATOM 636 C C . TYR A 1 78 ? 4.531 14.123 5.277 1.00 91.56 78 TYR A C 1
ATOM 638 O O . TYR A 1 78 ? 3.384 14.186 5.722 1.00 91.56 78 TYR A O 1
ATOM 646 N N . 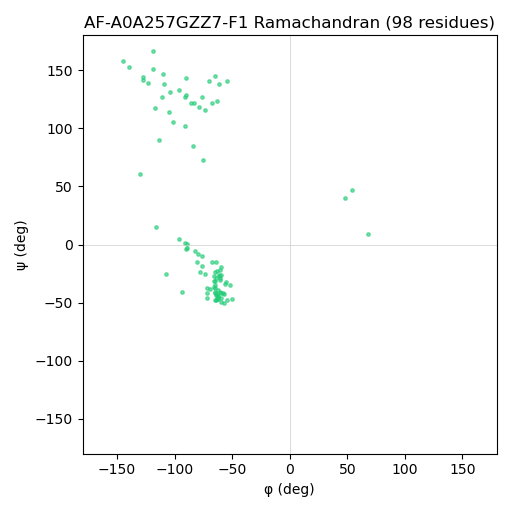LEU A 1 79 ? 5.162 12.954 5.127 1.00 89.81 79 LEU A N 1
ATOM 647 C CA . LEU A 1 79 ? 4.588 11.704 5.603 1.00 89.81 79 LEU A CA 1
ATOM 648 C C . LEU A 1 79 ? 4.560 11.734 7.143 1.00 89.81 79 LEU A C 1
ATOM 650 O O . LEU A 1 79 ? 5.623 11.879 7.754 1.00 89.81 79 LEU A O 1
ATOM 654 N N . PRO A 1 80 ? 3.386 11.594 7.793 1.00 90.81 80 PRO A N 1
ATOM 655 C CA . PRO A 1 80 ? 3.295 11.654 9.249 1.00 90.81 80 PRO A CA 1
ATOM 656 C C . PRO A 1 80 ? 4.243 10.658 9.915 1.00 90.81 80 PRO A C 1
ATOM 658 O O . PRO A 1 80 ? 4.378 9.525 9.437 1.00 90.81 80 PRO A O 1
ATOM 661 N N . LYS A 1 81 ? 4.868 11.060 11.027 1.00 88.81 81 LYS A N 1
ATOM 662 C CA . LYS A 1 81 ? 5.847 10.232 11.755 1.00 88.81 81 LYS A CA 1
ATOM 663 C C . LYS A 1 81 ? 5.232 8.931 12.271 1.00 88.81 81 LYS A C 1
ATOM 665 O O . LYS A 1 81 ? 5.928 7.932 12.402 1.00 88.81 81 LYS A O 1
ATOM 670 N N . GLU A 1 82 ? 3.928 8.945 12.518 1.00 89.88 82 GLU A N 1
ATOM 671 C CA . GLU A 1 82 ? 3.122 7.819 12.980 1.00 89.88 82 GLU A CA 1
ATOM 672 C C . GLU A 1 82 ? 2.814 6.813 11.860 1.00 89.88 82 GLU A C 1
ATOM 674 O O . GLU A 1 82 ? 2.315 5.721 12.133 1.00 89.88 82 GLU A O 1
ATOM 679 N N . THR A 1 83 ? 3.112 7.147 10.597 1.00 91.12 83 THR A N 1
ATOM 680 C CA . THR A 1 83 ? 2.917 6.228 9.472 1.00 91.12 83 THR A CA 1
ATOM 681 C C . THR A 1 83 ? 3.822 5.004 9.655 1.00 91.12 83 THR A C 1
ATOM 683 O O . THR A 1 83 ? 5.044 5.160 9.735 1.00 91.12 83 THR A O 1
ATOM 686 N N . PRO A 1 84 ? 3.277 3.774 9.666 1.00 91.00 84 PRO A N 1
ATOM 687 C CA . PRO A 1 84 ? 4.030 2.558 9.969 1.00 91.00 84 PRO A CA 1
ATOM 688 C C . PRO A 1 84 ? 4.931 2.118 8.800 1.00 91.00 84 PRO A C 1
ATOM 690 O O . PRO A 1 84 ? 4.684 1.122 8.122 1.00 91.00 84 PRO A O 1
ATOM 693 N N . GLN A 1 85 ? 6.025 2.843 8.567 1.00 88.38 85 GLN A N 1
ATOM 694 C CA . GLN A 1 85 ? 6.978 2.560 7.483 1.00 88.38 85 GLN A CA 1
ATOM 695 C C . GLN A 1 85 ? 7.713 1.220 7.659 1.00 88.38 85 GLN A C 1
ATOM 697 O O . GLN A 1 85 ? 8.160 0.629 6.681 1.00 88.38 85 GLN A O 1
ATOM 702 N N . MET A 1 86 ? 7.805 0.718 8.895 1.00 89.25 86 MET A N 1
ATOM 703 C CA . MET A 1 86 ? 8.468 -0.552 9.215 1.00 89.25 86 MET A CA 1
ATOM 704 C C . MET A 1 86 ? 7.596 -1.787 8.946 1.00 89.25 86 MET A C 1
ATOM 706 O O . MET A 1 86 ? 8.117 -2.901 8.886 1.00 89.25 86 MET A O 1
ATOM 710 N N . ARG A 1 87 ? 6.280 -1.611 8.768 1.00 92.69 87 ARG A N 1
ATOM 711 C CA . ARG A 1 87 ? 5.341 -2.702 8.475 1.00 92.69 87 ARG A CA 1
ATOM 712 C C . ARG A 1 87 ? 5.333 -3.010 6.985 1.00 92.69 87 ARG A C 1
ATOM 714 O O . ARG A 1 87 ? 4.524 -2.465 6.239 1.00 92.69 87 ARG A O 1
ATOM 721 N N . LYS A 1 88 ? 6.272 -3.848 6.544 1.00 92.00 88 LYS A N 1
ATOM 722 C CA . LYS A 1 88 ? 6.519 -4.146 5.121 1.00 92.00 88 LYS A CA 1
ATOM 723 C C . LYS A 1 88 ? 5.273 -4.635 4.381 1.00 92.00 88 LYS A C 1
ATOM 725 O O . LYS A 1 88 ? 5.118 -4.333 3.206 1.00 92.00 88 LYS A O 1
ATOM 730 N N . GLU A 1 89 ? 4.384 -5.342 5.068 1.00 93.25 89 GLU A N 1
ATOM 731 C CA . GLU A 1 89 ? 3.122 -5.854 4.535 1.00 93.25 89 GLU A CA 1
ATOM 732 C C . GLU A 1 89 ? 2.123 -4.763 4.116 1.00 93.25 89 GLU A C 1
ATOM 734 O O . GLU A 1 89 ? 1.189 -5.054 3.379 1.00 93.25 89 GLU A O 1
ATOM 739 N N . LEU A 1 90 ? 2.325 -3.510 4.539 1.00 93.44 90 LEU A N 1
ATOM 740 C CA . LEU A 1 90 ? 1.488 -2.371 4.147 1.00 93.44 90 LEU A CA 1
ATOM 741 C C . LEU A 1 90 ? 1.979 -1.659 2.878 1.00 93.44 90 LEU A C 1
ATOM 743 O O . LEU A 1 90 ? 1.338 -0.712 2.422 1.00 93.44 90 LEU A O 1
ATOM 747 N N . TRP A 1 91 ? 3.117 -2.075 2.313 1.00 91.62 91 TRP A N 1
ATOM 748 C CA . TRP A 1 91 ? 3.783 -1.344 1.240 1.00 91.62 91 TRP A CA 1
ATOM 749 C C . TRP A 1 91 ? 4.074 -2.219 0.024 1.00 91.62 91 TRP A C 1
ATOM 751 O O . TRP A 1 91 ? 4.505 -3.365 0.128 1.00 91.62 91 TRP A O 1
ATOM 761 N N . HIS A 1 92 ? 3.915 -1.633 -1.162 1.00 90.38 92 HIS A N 1
ATOM 762 C CA . HIS A 1 92 ? 4.304 -2.279 -2.412 1.00 90.38 92 HIS A CA 1
ATOM 763 C C . HIS A 1 92 ? 5.834 -2.496 -2.475 1.00 90.38 92 HIS A C 1
ATOM 765 O O . HIS A 1 92 ? 6.580 -1.611 -2.040 1.00 90.38 92 HIS A O 1
ATOM 771 N N . PRO A 1 93 ? 6.343 -3.589 -3.085 1.00 88.88 93 PRO A N 1
ATOM 772 C CA . PRO A 1 93 ? 7.781 -3.883 -3.148 1.00 88.88 93 PRO A CA 1
ATOM 773 C C . PRO A 1 93 ? 8.667 -2.745 -3.675 1.00 88.88 93 PRO A C 1
ATOM 775 O O . PRO A 1 93 ? 9.763 -2.535 -3.163 1.00 88.88 93 PRO A O 1
ATOM 778 N N . VAL A 1 94 ? 8.172 -1.954 -4.634 1.00 87.56 94 VAL A N 1
ATOM 779 C CA . VAL A 1 94 ? 8.877 -0.769 -5.175 1.00 87.56 94 VAL A CA 1
ATOM 780 C C . VAL A 1 94 ? 9.252 0.245 -4.085 1.00 87.56 94 VAL A C 1
ATOM 782 O O . VAL A 1 94 ? 10.302 0.882 -4.170 1.00 87.56 94 VAL A O 1
ATOM 785 N N . PHE A 1 95 ? 8.423 0.395 -3.048 1.00 84.94 95 PHE A N 1
ATOM 786 C CA . PHE A 1 95 ? 8.747 1.253 -1.908 1.00 84.94 95 PHE A CA 1
ATOM 787 C C . PHE A 1 95 ? 9.853 0.646 -1.039 1.00 84.94 95 PHE A C 1
ATOM 789 O O . PHE A 1 95 ? 10.765 1.356 -0.618 1.00 84.94 95 PHE A O 1
ATOM 796 N N . LEU A 1 96 ? 9.795 -0.666 -0.794 1.00 81.50 96 LEU A N 1
ATOM 797 C CA . LEU A 1 96 ? 10.719 -1.368 0.100 1.00 81.50 96 LEU A CA 1
ATOM 798 C C . LEU A 1 96 ? 12.162 -1.378 -0.419 1.00 81.50 96 LEU A C 1
ATOM 800 O O . LEU A 1 96 ? 13.085 -1.387 0.389 1.00 81.50 96 LEU A O 1
ATOM 804 N N . GLN A 1 97 ? 12.358 -1.300 -1.738 1.00 77.06 97 GLN A N 1
ATOM 805 C CA . GLN A 1 97 ? 13.682 -1.184 -2.362 1.00 77.06 97 GLN A CA 1
ATOM 806 C C . GLN A 1 97 ? 14.461 0.069 -1.923 1.00 77.06 97 GLN A C 1
ATOM 808 O O . GLN A 1 97 ? 15.677 0.081 -2.043 1.00 77.06 97 GLN A O 1
ATOM 813 N N . ARG A 1 98 ? 13.802 1.107 -1.378 1.00 71.88 98 ARG A N 1
ATOM 814 C CA . ARG A 1 98 ? 14.492 2.303 -0.849 1.00 71.88 98 ARG A CA 1
ATOM 815 C C . ARG A 1 98 ? 15.155 2.080 0.516 1.00 71.88 98 ARG A C 1
ATOM 817 O O . ARG A 1 98 ? 15.897 2.945 0.967 1.00 71.88 98 ARG A O 1
ATOM 824 N N . LEU A 1 99 ? 14.743 1.032 1.238 1.00 58.72 99 LEU A N 1
ATOM 825 C CA . LEU A 1 99 ? 15.167 0.758 2.618 1.00 58.72 99 LEU A CA 1
ATOM 826 C C . LEU A 1 99 ? 16.417 -0.138 2.682 1.00 58.72 99 LEU A C 1
ATOM 828 O O . LEU A 1 99 ? 16.826 -0.511 3.781 1.00 58.72 99 LEU A O 1
ATOM 832 N N . GLN A 1 100 ? 16.964 -0.519 1.526 1.00 53.78 100 GLN A N 1
ATOM 833 C CA . GLN A 1 100 ? 18.209 -1.272 1.356 1.00 53.78 100 GLN A CA 1
ATOM 834 C C . GLN A 1 100 ? 19.321 -0.317 0.934 1.00 53.78 100 GLN A C 1
ATOM 836 O O . GLN A 1 100 ? 20.455 -0.522 1.414 1.00 53.78 100 GLN A O 1
#

Nearest PDB structures (foldseek):
  6les-assembly2_Y  TM=3.179E-01  e=2.981E+00  Escherichia coli K-12
  7bg0-assembly2_E  TM=3.061E-01  e=4.148E+00  Escherichia coli K-12
  6ywa-assembly1_B  TM=2.666E-01  e=7.034E+00  Homo sapiens

pLDDT: mean 90.33, std 9.35, range [52.75, 98.5]

Secondary structure (DSSP, 8-state):
-GGGGTPPP-TTEEEE----------TT-HHHHHHHHHHHHHHHHTSHHHHHHHHHHHHHHHHHTGGGSEEEEPP-TTS-TTS-TT-GGGS-HHHHGGG-